Protein AF-A0A6M3JLK9-F1 (afdb_monomer)

Sequence (116 aa):
MKIKRNSWHYKISNLLSDYEKDNDNLCIYFWRGVSKIAILFILGFLFGTFLFKLFTDIPFTIMILFLLSSCMIPTLAIFYIRKKLRKSPEIPYENILVEYVKARKDKVCSLIEYVD

Radius of gyration: 21.38 Å; Cα contacts (8 Å, |Δi|>4): 51; chains: 1; bounding box: 48×41×50 Å

Secondary structure (DSSP, 8-state):
-EEETTSHHHHHHHHHS--TTS--BHHHHHHHHHHHHHHHHHHHHHHHHHHHHHH----HHHHHHHHHHHHHHHHHHHHHHHHHHTTS----TT-HHHHHHHHHHHHHSPBPEEE-

Foldseek 3Di:
DEDECPDPLNVVLCVQDPPPPDQFWPVCSVVVVVVSVVVVVVVVVVVVLVVVVVVDPDDPVVVVVVVVCVVVVVVVVVVVVCVVVVPPPDDPPPDPVVVVVVVVVCVVRDTYDYDD

Organism: NCBI:txid1070528

Solvent-accessible surface area (backbone atoms only — not comparable to full-atom values): 6742 Å² total; per-residue (Å²): 80,81,45,47,58,82,36,68,67,48,48,54,42,45,76,76,40,80,56,90,84,56,96,44,34,46,54,58,55,49,51,54,51,52,51,53,53,51,50,52,51,52,53,51,50,54,51,50,55,55,53,51,55,75,79,40,94,69,56,67,68,60,56,50,51,53,54,51,50,64,54,49,53,56,51,51,50,50,48,51,50,46,62,65,56,64,73,54,76,89,73,64,95,84,39,66,65,58,54,50,50,51,57,52,47,54,69,67,40,32,57,54,42,83,39,122

Mean predicted aligned error: 11.73 Å

pLDDT: mean 78.47, std 8.91, range [53.16, 91.31]

Structure (mmCIF, N/CA/C/O backbone):
data_AF-A0A6M3JLK9-F1
#
_entry.id   AF-A0A6M3JLK9-F1
#
loop_
_atom_site.group_PDB
_atom_site.id
_atom_site.type_symbol
_atom_site.label_atom_id
_atom_site.label_alt_id
_atom_site.label_comp_id
_atom_site.label_asym_id
_atom_site.label_entity_id
_atom_site.label_seq_id
_atom_site.pdbx_PDB_ins_code
_atom_site.Cartn_x
_atom_site.Cartn_y
_atom_site.Cartn_z
_atom_site.occupancy
_atom_site.B_iso_or_equiv
_atom_site.auth_seq_id
_atom_site.auth_comp_id
_atom_site.auth_asym_id
_atom_site.auth_atom_id
_atom_site.pdbx_PDB_model_num
ATOM 1 N N . MET A 1 1 ? -12.380 1.061 22.177 1.00 71.56 1 MET A N 1
ATOM 2 C CA . MET A 1 1 ? -10.927 1.000 22.494 1.00 71.56 1 MET A CA 1
ATOM 3 C C . MET A 1 1 ? -10.440 2.411 22.791 1.00 71.56 1 MET A C 1
ATOM 5 O O . MET A 1 1 ? -10.781 3.302 22.026 1.00 71.56 1 MET A O 1
ATOM 9 N N . LYS A 1 2 ? -9.671 2.629 23.866 1.00 79.44 2 LYS A N 1
ATOM 10 C CA . LYS A 1 2 ? -9.161 3.965 24.228 1.00 79.44 2 LYS A CA 1
ATOM 11 C C . LYS A 1 2 ? -7.774 4.188 23.625 1.00 79.44 2 LYS A C 1
ATOM 13 O O . LYS A 1 2 ? -6.863 3.413 23.916 1.00 79.44 2 LYS A O 1
ATOM 18 N N . ILE A 1 3 ? -7.608 5.215 22.792 1.00 79.38 3 ILE A N 1
ATOM 19 C CA . ILE A 1 3 ? -6.311 5.594 22.207 1.00 79.38 3 ILE A CA 1
ATOM 20 C C . ILE A 1 3 ? -5.822 6.868 22.892 1.00 79.38 3 ILE A C 1
ATOM 22 O O . ILE A 1 3 ? -6.529 7.871 22.912 1.00 79.38 3 ILE A O 1
ATOM 26 N N . LYS A 1 4 ? -4.602 6.828 23.440 1.00 83.62 4 LYS A N 1
ATOM 27 C CA . LYS A 1 4 ? -3.971 8.001 24.057 1.00 83.62 4 LYS A CA 1
ATOM 28 C C . LYS A 1 4 ? -3.493 8.985 22.992 1.00 83.62 4 LYS A C 1
ATOM 30 O O . LYS A 1 4 ? -2.737 8.576 22.102 1.00 83.62 4 LYS A O 1
ATOM 35 N N . ARG A 1 5 ? -3.813 10.273 23.133 1.00 81.44 5 ARG A N 1
ATOM 36 C CA . ARG A 1 5 ? -3.324 11.341 22.237 1.00 81.44 5 ARG A CA 1
ATOM 37 C C . ARG A 1 5 ? -1.799 11.483 22.267 1.00 81.44 5 ARG A C 1
ATOM 39 O O . ARG A 1 5 ? -1.173 11.838 21.274 1.00 81.44 5 ARG A O 1
ATOM 46 N N . ASN A 1 6 ? -1.159 11.123 23.380 1.00 84.06 6 ASN A N 1
ATOM 47 C CA . ASN A 1 6 ? 0.304 11.133 23.466 1.00 84.06 6 ASN A CA 1
ATOM 48 C C . ASN A 1 6 ? 0.986 9.934 22.765 1.00 84.06 6 ASN A C 1
ATOM 50 O O . ASN A 1 6 ? 2.215 9.880 22.684 1.00 84.06 6 ASN A O 1
ATOM 54 N N . SER A 1 7 ? 0.227 8.958 22.256 1.00 84.19 7 SER A N 1
ATOM 55 C CA . SER A 1 7 ? 0.808 7.799 21.574 1.00 84.19 7 SER A CA 1
ATOM 56 C C . SER A 1 7 ? 1.446 8.182 20.233 1.00 84.19 7 SER A C 1
ATOM 58 O O . SER A 1 7 ? 0.954 9.040 19.500 1.00 84.19 7 SER A O 1
ATOM 60 N N . TRP A 1 8 ? 2.557 7.525 19.893 1.00 83.06 8 TRP A N 1
ATOM 61 C CA . TRP A 1 8 ? 3.292 7.795 18.653 1.00 83.06 8 TRP A CA 1
ATOM 62 C C . TRP A 1 8 ? 2.440 7.544 17.402 1.00 83.06 8 TRP A C 1
ATOM 64 O O . TRP A 1 8 ? 2.481 8.332 16.461 1.00 83.06 8 TRP A O 1
ATOM 74 N N . HIS A 1 9 ? 1.612 6.497 17.423 1.00 76.38 9 HIS A N 1
ATOM 75 C CA . HIS A 1 9 ? 0.685 6.190 16.339 1.00 76.38 9 HIS A CA 1
ATOM 76 C C . HIS A 1 9 ? -0.358 7.290 16.131 1.00 76.38 9 HIS A C 1
ATOM 78 O O . HIS A 1 9 ? -0.602 7.632 14.981 1.00 76.38 9 HIS A O 1
ATOM 84 N N . TYR A 1 10 ? -0.921 7.861 17.208 1.00 78.50 10 TYR A N 1
ATOM 85 C CA . TYR A 1 10 ? -1.865 8.982 17.113 1.00 78.50 10 TYR A CA 1
ATOM 86 C C . TYR A 1 10 ? -1.193 10.228 16.534 1.00 78.50 10 TYR A C 1
ATOM 88 O O . TYR A 1 10 ? -1.747 10.892 15.668 1.00 78.50 10 TYR A O 1
ATOM 96 N N . LYS A 1 11 ? 0.036 10.538 16.965 1.00 84.06 11 LYS A N 1
ATOM 97 C CA . LYS A 1 11 ? 0.781 11.692 16.440 1.00 84.06 11 LYS A CA 1
ATOM 98 C C . LYS A 1 11 ? 1.071 11.545 14.949 1.00 84.06 11 LYS A C 1
ATOM 100 O O . LYS A 1 11 ? 0.829 12.473 14.190 1.00 84.06 11 LYS A O 1
ATOM 105 N N . ILE A 1 12 ? 1.551 10.377 14.522 1.00 78.94 12 ILE A N 1
ATOM 106 C CA . ILE A 1 12 ? 1.820 10.102 13.104 1.00 78.94 12 ILE A CA 1
ATOM 107 C C . ILE A 1 12 ? 0.529 10.124 12.291 1.00 78.94 12 ILE A C 1
ATOM 109 O O . ILE A 1 12 ? 0.501 10.707 11.210 1.00 78.94 12 ILE A O 1
ATOM 113 N N . SER A 1 13 ? -0.537 9.504 12.799 1.00 75.50 13 SER A N 1
ATOM 114 C CA . SER A 1 13 ? -1.815 9.483 12.102 1.00 75.50 13 SER A CA 1
ATOM 115 C C . SER A 1 13 ? -2.359 10.900 11.953 1.00 75.50 13 SER A C 1
ATOM 117 O O . SER A 1 13 ? -2.695 11.267 10.838 1.00 75.50 13 SER A O 1
ATOM 119 N N . ASN A 1 14 ? -2.344 11.702 13.022 1.00 79.06 14 ASN A N 1
ATOM 120 C CA . ASN A 1 14 ? -2.812 13.088 13.036 1.00 79.06 14 ASN A CA 1
ATOM 121 C C . ASN A 1 14 ? -2.002 14.005 12.104 1.00 79.06 14 ASN A C 1
ATOM 123 O O . ASN A 1 14 ? -2.557 14.869 11.438 1.00 79.06 14 ASN A O 1
ATOM 127 N N .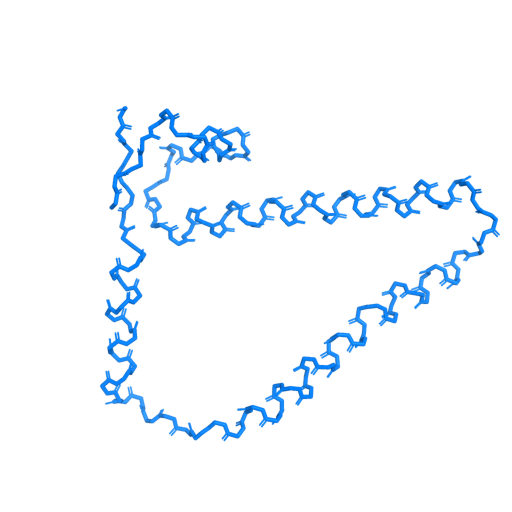 LEU A 1 15 ? -0.683 13.800 12.021 1.00 77.56 15 LEU A N 1
ATOM 128 C CA . LEU A 1 15 ? 0.175 14.538 11.087 1.00 77.56 15 LEU A CA 1
ATOM 129 C C . LEU A 1 15 ? -0.113 14.189 9.621 1.00 77.56 15 LEU A C 1
ATOM 131 O O . LEU A 1 15 ? 0.010 15.043 8.747 1.00 77.56 15 LEU A O 1
ATOM 135 N N . LEU A 1 16 ? -0.458 12.931 9.339 1.00 72.50 16 LEU A N 1
ATOM 136 C CA . LEU A 1 16 ? -0.713 12.443 7.981 1.00 72.50 16 LEU A CA 1
ATOM 137 C C . LEU A 1 16 ? -2.172 12.617 7.535 1.00 72.50 16 LEU A C 1
ATOM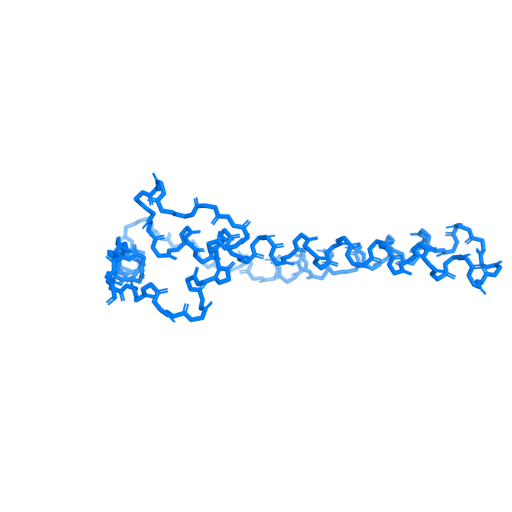 139 O O . LEU A 1 16 ? -2.454 12.583 6.335 1.00 72.50 16 LEU A O 1
ATOM 143 N N . SER A 1 17 ? -3.105 12.742 8.477 1.00 64.50 17 SER A N 1
ATOM 144 C CA . SER A 1 17 ? -4.532 12.925 8.236 1.00 64.50 17 SER A CA 1
ATOM 145 C C . SER A 1 17 ? -5.193 13.453 9.508 1.00 64.50 17 SER A C 1
ATOM 147 O O . SER A 1 17 ? -4.949 12.942 10.591 1.00 64.50 17 SER A O 1
ATOM 149 N N . ASP A 1 18 ? -6.063 14.444 9.381 1.00 66.56 18 ASP A N 1
ATOM 150 C CA . ASP A 1 18 ? -6.802 15.009 10.511 1.00 66.56 18 ASP A CA 1
ATOM 151 C C . ASP A 1 18 ? -7.872 14.004 10.989 1.00 66.56 18 ASP A C 1
ATOM 153 O O . ASP A 1 18 ? -8.942 13.887 10.390 1.00 66.56 18 ASP A O 1
ATOM 157 N N . TYR A 1 19 ? -7.533 13.179 11.989 1.00 65.88 19 TYR A N 1
ATOM 158 C CA . TYR A 1 19 ? -8.384 12.079 12.480 1.00 65.88 19 TYR A CA 1
ATOM 159 C C . TYR A 1 19 ? -9.378 12.520 13.556 1.00 65.88 19 TYR A C 1
ATOM 161 O O . TYR A 1 19 ? -10.305 11.779 13.862 1.00 65.88 19 TYR A O 1
ATOM 169 N N . GLU A 1 20 ? -9.209 13.708 14.137 1.00 64.56 20 GLU A N 1
ATOM 170 C CA . GLU A 1 20 ? -10.024 14.154 15.273 1.00 64.5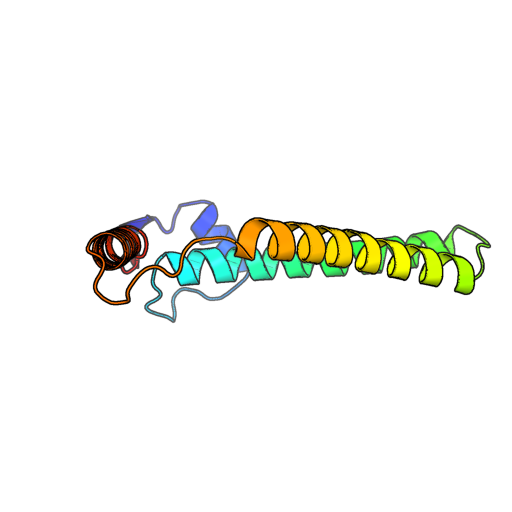6 20 GLU A CA 1
ATOM 171 C C . GLU A 1 20 ? -11.481 14.457 14.876 1.00 64.56 20 GLU A C 1
ATOM 173 O O . GLU A 1 20 ? -12.365 14.541 15.726 1.00 64.56 20 GLU A O 1
ATOM 178 N N . LYS A 1 21 ? -11.753 14.576 13.573 1.00 60.28 21 LYS A N 1
ATOM 179 C CA . LYS A 1 21 ? -13.050 15.001 13.042 1.00 60.28 21 LYS A CA 1
ATOM 180 C C . LYS A 1 21 ? -14.059 13.869 12.811 1.00 60.28 21 LYS A C 1
ATOM 182 O O . LYS A 1 21 ? -15.231 14.167 12.595 1.00 60.28 21 LYS A O 1
ATOM 187 N N . ASP A 1 22 ? -13.634 12.605 12.839 1.00 61.03 22 ASP A N 1
ATOM 188 C CA . ASP A 1 22 ? -14.448 11.459 12.406 1.00 61.03 22 ASP A CA 1
ATOM 189 C C . ASP A 1 22 ? -14.542 10.395 13.519 1.00 61.03 22 ASP A C 1
ATOM 191 O O . ASP A 1 22 ? -13.532 9.972 14.085 1.00 61.03 22 ASP A O 1
ATOM 195 N N . ASN A 1 23 ? -15.760 9.938 13.839 1.00 60.62 23 ASN A N 1
ATOM 196 C CA . ASN A 1 23 ? -16.007 8.858 14.810 1.00 60.62 23 ASN A CA 1
ATOM 197 C C . ASN A 1 23 ? -15.702 7.489 14.177 1.00 60.62 23 ASN A C 1
ATOM 199 O O . ASN A 1 23 ? -16.598 6.685 13.906 1.00 60.62 23 ASN A O 1
ATOM 203 N N . ASP A 1 24 ? -14.423 7.240 13.906 1.00 69.38 24 ASP A N 1
ATOM 204 C CA . ASP A 1 24 ? -13.968 6.060 13.182 1.00 69.38 24 ASP A CA 1
ATOM 205 C C . ASP A 1 24 ? -13.922 4.794 14.058 1.00 69.38 24 ASP A C 1
ATOM 207 O O . ASP A 1 24 ? -13.595 4.798 15.251 1.00 69.38 24 ASP A O 1
ATOM 211 N N . ASN A 1 25 ? -14.195 3.649 13.428 1.00 79.50 25 ASN A N 1
ATOM 212 C CA . ASN A 1 25 ? -13.900 2.345 14.013 1.00 79.50 25 ASN A C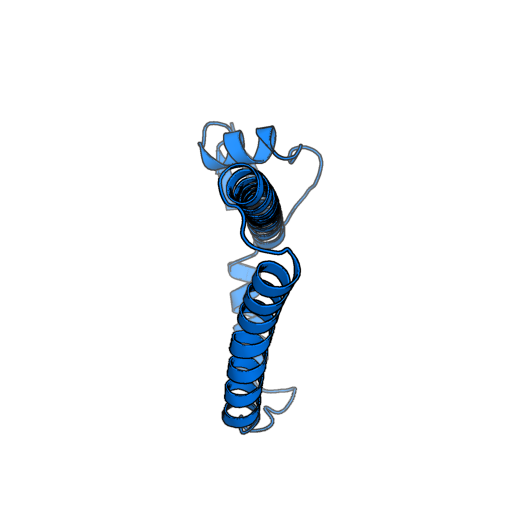A 1
ATOM 213 C C . ASN A 1 25 ? -12.399 2.016 13.873 1.00 79.50 25 ASN A C 1
ATOM 215 O O . ASN A 1 25 ? -11.704 2.510 12.980 1.00 79.50 25 ASN A O 1
ATOM 219 N N . LEU A 1 26 ? -11.883 1.142 14.746 1.00 80.69 26 LEU A N 1
ATOM 220 C CA . LEU A 1 26 ? -10.448 0.813 14.795 1.00 80.69 26 LEU A CA 1
ATOM 221 C C . LEU A 1 26 ? -9.878 0.346 13.445 1.00 80.69 26 LEU A C 1
ATOM 223 O O . LEU A 1 26 ? -8.719 0.597 13.114 1.00 80.69 26 LEU A O 1
ATOM 227 N N . CYS A 1 27 ? -10.705 -0.328 12.653 1.00 80.25 27 CYS A N 1
ATOM 228 C CA . CYS A 1 27 ? -10.308 -0.889 11.372 1.00 80.25 27 CYS A CA 1
ATOM 229 C C . CYS A 1 27 ? -10.191 0.178 10.278 1.00 80.25 27 CYS A C 1
ATOM 231 O O . CYS A 1 27 ? -9.230 0.134 9.512 1.00 80.25 27 CYS A O 1
ATOM 233 N N . ILE A 1 28 ? -11.094 1.162 10.229 1.00 80.38 28 ILE A N 1
ATOM 234 C CA . ILE A 1 28 ? -10.969 2.321 9.335 1.00 80.38 28 ILE A CA 1
ATOM 235 C C . ILE A 1 28 ? -9.727 3.133 9.710 1.00 80.38 28 ILE A C 1
ATOM 237 O O . ILE A 1 28 ? -8.937 3.453 8.824 1.00 80.38 28 ILE A O 1
ATOM 241 N N . TYR A 1 29 ? -9.495 3.370 11.006 1.00 79.38 29 TYR A N 1
ATOM 242 C CA . TYR A 1 29 ? -8.292 4.050 11.495 1.00 79.38 29 TYR A CA 1
ATOM 243 C C . TYR A 1 29 ? -7.000 3.357 11.024 1.00 79.38 29 TYR A C 1
ATOM 245 O O . TYR A 1 29 ? -6.111 3.991 10.452 1.00 79.38 29 TYR A O 1
ATOM 253 N N . PHE A 1 30 ? -6.916 2.031 11.177 1.00 82.56 30 PHE A N 1
ATOM 254 C CA . PHE A 1 30 ? -5.766 1.252 10.716 1.00 82.56 30 PHE A CA 1
ATOM 255 C C . PHE A 1 30 ? -5.601 1.295 9.189 1.00 82.56 30 PHE A C 1
ATOM 257 O O . PHE A 1 30 ? -4.515 1.593 8.687 1.00 82.56 30 PHE A O 1
ATOM 264 N N . TRP A 1 31 ? -6.669 1.032 8.431 1.00 80.94 31 TRP A N 1
ATOM 265 C CA . TRP A 1 31 ? -6.601 0.967 6.969 1.00 80.94 31 TRP A CA 1
ATOM 266 C C . TRP A 1 31 ? -6.329 2.318 6.313 1.00 80.94 31 TRP A C 1
ATOM 268 O O . TRP A 1 31 ? -5.617 2.361 5.305 1.00 80.94 31 TRP A O 1
ATOM 278 N N . ARG A 1 32 ? -6.829 3.424 6.878 1.00 79.56 32 ARG A N 1
ATOM 279 C CA . ARG A 1 32 ? -6.490 4.777 6.417 1.00 79.56 32 ARG A CA 1
ATOM 280 C C . ARG A 1 32 ? -4.988 5.035 6.599 1.00 79.56 32 ARG A C 1
ATOM 282 O O . ARG A 1 32 ? -4.333 5.454 5.644 1.00 79.56 32 ARG A O 1
ATOM 289 N N . GLY A 1 33 ? -4.417 4.679 7.754 1.00 80.88 33 GLY A N 1
ATOM 290 C CA . GLY A 1 33 ? -2.974 4.769 8.007 1.00 80.88 33 GLY A CA 1
ATOM 291 C C . GLY A 1 33 ? -2.137 3.939 7.026 1.00 80.88 33 GLY A C 1
ATOM 292 O O . GLY A 1 33 ? -1.234 4.465 6.373 1.00 80.88 33 GLY A O 1
ATOM 293 N N . VAL A 1 34 ? -2.487 2.661 6.852 1.00 82.81 34 VAL A N 1
ATOM 294 C CA . VAL A 1 34 ? -1.810 1.753 5.908 1.00 82.81 34 VAL A CA 1
ATOM 295 C C . VAL A 1 34 ? -1.881 2.279 4.474 1.00 82.81 34 VAL A C 1
ATOM 297 O O . VAL A 1 34 ? -0.879 2.248 3.764 1.00 82.81 34 VAL A O 1
ATOM 300 N N . SER A 1 35 ? -3.028 2.817 4.054 1.00 80.00 35 SER A N 1
ATOM 301 C CA . SER A 1 35 ? -3.205 3.351 2.698 1.00 80.00 35 SER A CA 1
ATOM 302 C C . SER A 1 35 ? -2.288 4.542 2.422 1.00 80.00 35 SER A C 1
ATOM 304 O O . SER A 1 35 ? -1.689 4.622 1.353 1.00 80.00 35 SER A O 1
ATOM 306 N N . LYS A 1 36 ? -2.127 5.461 3.383 1.00 80.88 36 LYS A N 1
ATOM 307 C CA . LYS A 1 36 ? -1.239 6.625 3.219 1.00 80.88 36 LYS A CA 1
ATOM 308 C C . LYS A 1 36 ? 0.233 6.222 3.181 1.00 80.88 36 LYS A C 1
ATOM 310 O O . LYS A 1 36 ? 0.965 6.709 2.324 1.00 80.88 36 LYS A O 1
ATOM 315 N N . ILE A 1 37 ? 0.64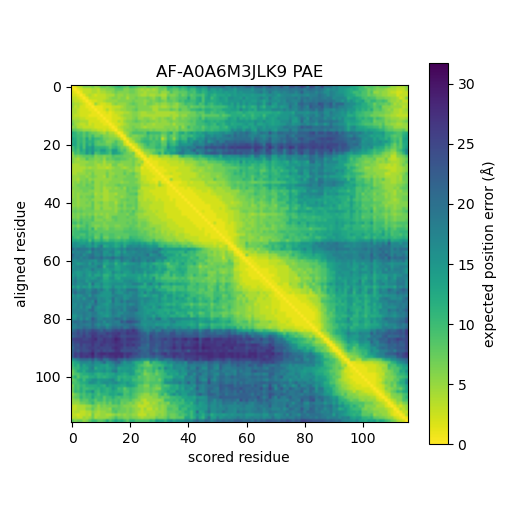6 5.288 4.039 1.00 85.12 37 ILE A N 1
ATOM 316 C CA . ILE A 1 37 ? 2.002 4.723 4.005 1.00 85.12 37 ILE A CA 1
ATOM 317 C C . ILE A 1 37 ? 2.255 4.041 2.654 1.00 85.12 37 ILE A C 1
ATOM 319 O O . ILE A 1 37 ? 3.280 4.290 2.027 1.00 85.12 37 ILE A O 1
ATOM 323 N N . ALA A 1 38 ? 1.302 3.247 2.158 1.00 86.69 38 ALA A N 1
ATOM 324 C CA . ALA A 1 38 ? 1.409 2.606 0.850 1.00 86.69 38 ALA A CA 1
ATOM 325 C C . ALA A 1 38 ? 1.556 3.628 -0.291 1.00 86.69 38 ALA A C 1
ATOM 327 O O . ALA A 1 38 ? 2.399 3.445 -1.166 1.00 86.69 38 ALA A O 1
ATOM 328 N N . ILE A 1 39 ? 0.802 4.733 -0.261 1.00 87.44 39 ILE A N 1
ATOM 329 C CA . ILE A 1 39 ? 0.937 5.822 -1.242 1.00 87.44 39 ILE A CA 1
ATOM 330 C C . ILE A 1 39 ? 2.338 6.443 -1.190 1.00 87.44 39 ILE A C 1
ATOM 332 O O . ILE A 1 39 ? 2.945 6.643 -2.239 1.00 87.44 39 ILE A O 1
ATOM 336 N N . LEU A 1 40 ? 2.879 6.710 0.004 1.00 87.69 40 LEU A N 1
ATOM 337 C CA . LEU A 1 40 ? 4.241 7.239 0.151 1.00 87.69 40 LEU A CA 1
ATOM 338 C C . LEU A 1 40 ? 5.291 6.282 -0.428 1.00 87.69 40 LEU A C 1
ATOM 340 O O . LEU A 1 40 ? 6.201 6.729 -1.122 1.00 87.69 40 LEU A O 1
ATOM 344 N N . PHE A 1 41 ? 5.137 4.973 -0.214 1.00 87.88 41 PHE A N 1
ATOM 345 C CA . PHE A 1 41 ? 6.006 3.967 -0.8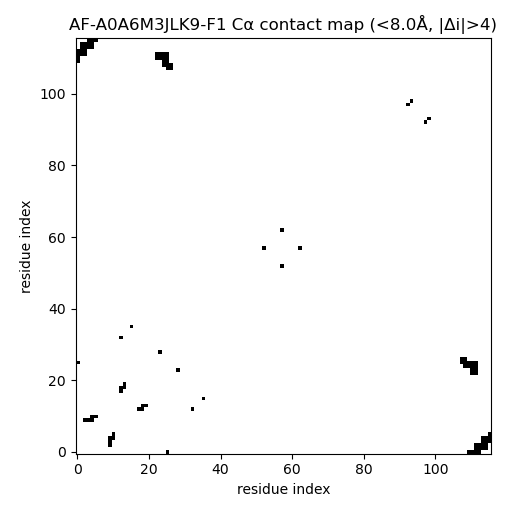28 1.00 87.88 41 PHE A CA 1
ATOM 346 C C . PHE A 1 41 ? 5.910 3.965 -2.357 1.00 87.88 41 PHE A C 1
ATOM 348 O O . PHE A 1 41 ? 6.940 3.906 -3.024 1.00 87.88 41 PHE A O 1
ATOM 355 N N . ILE A 1 42 ? 4.703 4.068 -2.922 1.00 89.25 42 ILE A N 1
ATOM 356 C CA . ILE A 1 42 ? 4.504 4.135 -4.378 1.00 89.25 42 ILE A CA 1
ATOM 357 C C . ILE A 1 42 ? 5.164 5.394 -4.952 1.00 89.25 42 ILE A C 1
ATOM 359 O O . ILE A 1 42 ? 5.883 5.309 -5.945 1.00 89.25 42 ILE A O 1
ATOM 363 N N . LEU A 1 43 ? 4.971 6.552 -4.315 1.00 91.31 43 LEU A N 1
ATOM 364 C CA . LEU A 1 43 ? 5.598 7.807 -4.734 1.00 91.31 43 LEU A CA 1
ATOM 365 C C . LEU A 1 43 ? 7.126 7.731 -4.653 1.00 91.31 43 LEU A C 1
ATOM 367 O O . LEU A 1 43 ? 7.806 8.120 -5.600 1.00 91.31 43 LEU A O 1
ATOM 371 N N . GLY A 1 44 ? 7.662 7.181 -3.561 1.00 90.44 44 GLY A N 1
ATOM 372 C CA . GLY A 1 44 ? 9.098 6.961 -3.397 1.00 90.44 44 GLY A CA 1
ATOM 373 C C . GLY A 1 44 ? 9.666 6.013 -4.454 1.00 90.44 44 GLY A C 1
ATOM 374 O O . GLY A 1 44 ? 10.728 6.279 -5.009 1.00 90.44 44 GLY A O 1
ATOM 375 N N . PHE A 1 45 ? 8.935 4.951 -4.796 1.00 88.75 45 PHE A N 1
ATOM 376 C CA . PHE A 1 45 ? 9.321 4.022 -5.855 1.00 88.75 45 PHE A CA 1
ATOM 377 C C . PHE A 1 45 ? 9.349 4.700 -7.231 1.00 88.75 45 PHE A C 1
ATOM 379 O O . PHE A 1 45 ? 10.347 4.595 -7.942 1.00 88.75 45 PHE A O 1
ATOM 386 N N . LEU A 1 46 ? 8.307 5.461 -7.587 1.00 88.88 46 LEU A N 1
ATOM 387 C CA . LEU A 1 46 ? 8.268 6.219 -8.843 1.00 88.88 46 LEU A CA 1
ATOM 388 C C . LEU A 1 46 ? 9.420 7.226 -8.924 1.00 88.88 46 LEU A C 1
ATOM 390 O O . LEU A 1 46 ? 10.132 7.270 -9.928 1.00 88.88 46 LEU A O 1
ATOM 394 N N . PHE A 1 47 ? 9.657 7.976 -7.849 1.00 90.38 47 PHE A N 1
ATOM 395 C CA . PHE A 1 47 ? 10.763 8.925 -7.775 1.00 90.38 47 PHE A CA 1
ATOM 396 C C . PHE A 1 47 ? 12.128 8.233 -7.898 1.00 90.38 47 PHE A C 1
ATOM 398 O O . PHE A 1 47 ? 12.987 8.692 -8.646 1.00 90.38 47 PHE A O 1
ATOM 405 N N . GLY A 1 48 ? 12.309 7.081 -7.247 1.00 88.31 48 GLY A N 1
ATOM 406 C CA . GLY A 1 48 ? 13.519 6.268 -7.365 1.00 88.31 48 GLY A CA 1
ATOM 407 C C . GLY A 1 48 ? 13.770 5.786 -8.796 1.00 88.31 48 GLY A C 1
ATOM 408 O O . GLY A 1 48 ? 14.885 5.919 -9.296 1.00 88.31 48 GLY A O 1
ATOM 409 N N . THR A 1 49 ? 12.738 5.297 -9.493 1.00 84.94 49 THR A N 1
ATOM 410 C CA . THR A 1 49 ? 12.864 4.889 -10.907 1.00 84.94 49 THR A CA 1
ATOM 411 C C . THR A 1 49 ? 13.177 6.067 -11.829 1.00 84.94 49 THR A C 1
ATOM 413 O O . THR A 1 49 ? 13.979 5.933 -12.753 1.00 84.94 49 THR A O 1
ATOM 416 N N . PHE A 1 50 ? 12.610 7.243 -11.543 1.00 86.31 50 PHE A N 1
ATOM 417 C CA . PHE A 1 50 ? 12.907 8.470 -12.272 1.00 86.31 50 PHE A CA 1
ATOM 418 C C . PHE A 1 50 ? 14.371 8.890 -12.100 1.00 86.31 50 PHE A C 1
ATOM 420 O O . PHE A 1 50 ? 15.049 9.144 -13.094 1.00 86.31 50 PHE A O 1
ATOM 427 N N . LEU A 1 51 ? 14.881 8.902 -10.864 1.00 88.44 51 LEU A N 1
ATOM 428 C CA . LEU A 1 51 ? 16.288 9.202 -10.598 1.00 88.44 51 LEU A CA 1
ATOM 429 C C . LEU A 1 51 ? 17.217 8.174 -11.242 1.00 88.44 51 LEU A C 1
ATOM 431 O O . LEU A 1 51 ? 18.184 8.562 -11.885 1.00 88.44 51 LEU A O 1
ATOM 435 N N . PHE A 1 52 ? 16.916 6.878 -11.139 1.00 84.81 52 PHE A N 1
ATOM 436 C CA . PHE A 1 52 ? 17.722 5.823 -11.758 1.00 84.81 52 PHE A CA 1
ATOM 437 C C . PHE A 1 52 ? 17.883 6.043 -13.271 1.00 84.81 52 PHE A C 1
ATOM 439 O O . PHE A 1 52 ? 18.996 5.988 -13.788 1.00 84.81 52 PHE A O 1
ATOM 446 N N . LYS A 1 53 ? 16.801 6.427 -13.962 1.00 82.81 53 LYS A N 1
ATOM 447 C CA . LYS A 1 53 ? 16.835 6.798 -15.384 1.00 82.81 53 LYS A CA 1
ATOM 448 C C . LYS A 1 53 ? 17.729 8.011 -15.679 1.00 82.81 53 LYS A C 1
ATOM 450 O O . LYS A 1 53 ? 18.215 8.132 -16.799 1.00 82.81 53 LYS A O 1
ATOM 455 N N . LEU A 1 54 ? 17.920 8.935 -14.735 1.00 85.50 54 LEU A N 1
ATOM 456 C CA . LEU A 1 54 ? 18.827 10.077 -14.923 1.00 85.50 54 LEU A CA 1
ATOM 457 C C . LEU A 1 54 ? 20.305 9.671 -14.865 1.00 85.50 54 LEU A C 1
ATOM 459 O O . LEU A 1 54 ? 21.124 10.349 -15.475 1.00 85.50 54 LEU A O 1
ATOM 463 N N . PHE A 1 55 ? 20.642 8.586 -14.162 1.00 85.31 55 PHE A N 1
ATOM 464 C CA . PHE A 1 55 ? 22.023 8.116 -13.997 1.00 85.31 55 PHE A CA 1
ATOM 465 C C . PHE A 1 55 ? 22.430 7.005 -14.977 1.00 85.31 55 PHE A C 1
ATOM 467 O O . PHE A 1 55 ? 23.613 6.690 -15.069 1.00 85.31 55 PHE A O 1
ATOM 474 N N . THR A 1 56 ? 21.482 6.397 -15.696 1.00 83.06 56 THR A N 1
ATOM 475 C CA . THR A 1 56 ? 21.748 5.286 -16.625 1.00 83.06 56 THR A CA 1
ATOM 476 C C . THR A 1 56 ? 21.253 5.585 -18.038 1.00 83.06 56 THR A C 1
ATOM 478 O O . THR A 1 56 ? 20.124 6.043 -18.195 1.00 83.06 56 THR A O 1
ATOM 481 N N . ASP A 1 57 ? 22.005 5.186 -19.066 1.00 82.31 57 ASP A N 1
ATOM 482 C CA . ASP A 1 57 ? 21.603 5.274 -20.486 1.00 82.31 57 ASP A CA 1
ATOM 483 C C . ASP A 1 57 ? 20.670 4.132 -20.940 1.00 82.31 57 ASP A C 1
ATOM 485 O O . ASP A 1 57 ? 20.605 3.769 -22.117 1.00 82.31 57 ASP A O 1
ATOM 489 N N . ILE A 1 58 ? 19.946 3.512 -20.006 1.00 81.56 58 ILE A N 1
ATOM 490 C CA . ILE A 1 58 ? 19.038 2.410 -20.324 1.00 81.56 58 ILE A CA 1
ATOM 491 C C . ILE A 1 58 ? 17.831 2.972 -21.094 1.00 81.56 58 ILE A C 1
ATOM 493 O O . ILE A 1 58 ? 17.188 3.919 -20.628 1.00 81.56 58 ILE A O 1
ATOM 497 N N . PRO A 1 59 ? 17.462 2.390 -22.251 1.00 80.31 59 PRO A N 1
ATOM 498 C CA . PRO A 1 59 ? 16.302 2.845 -22.999 1.00 80.31 59 PRO A CA 1
ATOM 499 C C . PRO A 1 59 ? 15.013 2.608 -22.201 1.00 80.31 59 PRO A C 1
ATOM 501 O O . PRO A 1 59 ? 14.820 1.559 -21.579 1.00 80.31 59 PRO A O 1
ATOM 504 N N . PHE A 1 60 ? 14.086 3.570 -22.275 1.00 78.38 60 PHE A N 1
ATOM 505 C CA . PHE A 1 60 ? 12.789 3.527 -21.583 1.00 78.38 60 PHE A CA 1
ATOM 506 C C . PHE A 1 60 ? 12.008 2.228 -21.834 1.00 78.38 60 PHE A C 1
ATOM 508 O O . PHE A 1 60 ? 11.280 1.765 -20.959 1.00 78.38 60 PHE A O 1
ATOM 515 N N . THR A 1 61 ? 12.191 1.613 -23.004 1.00 77.81 61 THR A N 1
ATOM 516 C CA . THR A 1 61 ? 11.563 0.345 -23.387 1.00 77.81 61 THR A CA 1
ATOM 517 C C . THR A 1 61 ? 11.929 -0.805 -22.447 1.00 77.81 61 THR A C 1
ATOM 519 O O . THR A 1 61 ? 11.042 -1.548 -22.036 1.00 77.81 61 THR A O 1
ATOM 522 N N . ILE A 1 62 ? 13.194 -0.927 -22.035 1.00 81.69 62 ILE A N 1
ATOM 523 C CA . ILE A 1 62 ? 13.645 -1.997 -21.128 1.00 81.69 62 ILE A CA 1
ATOM 524 C C . ILE A 1 62 ? 13.100 -1.769 -19.712 1.00 81.69 62 ILE A C 1
ATOM 526 O O . ILE A 1 62 ? 12.630 -2.706 -19.068 1.00 81.69 62 ILE A O 1
ATOM 530 N N . MET A 1 63 ? 13.087 -0.516 -19.247 1.00 78.69 63 MET A N 1
ATOM 531 C CA . MET A 1 63 ? 12.544 -0.156 -17.933 1.00 78.69 63 MET A CA 1
ATOM 532 C C . MET A 1 63 ? 11.036 -0.444 -17.838 1.00 78.69 63 MET A C 1
ATOM 534 O O . MET A 1 63 ? 10.572 -1.017 -16.852 1.00 78.69 63 MET A O 1
ATOM 538 N N . ILE A 1 64 ? 10.273 -0.101 -18.881 1.00 81.56 64 ILE A N 1
ATOM 539 C CA . ILE A 1 64 ? 8.830 -0.371 -18.950 1.00 81.56 64 ILE A CA 1
ATOM 540 C C . ILE A 1 64 ? 8.562 -1.880 -18.979 1.00 81.56 64 ILE A C 1
ATOM 542 O O . ILE A 1 64 ? 7.694 -2.353 -18.248 1.00 81.56 64 ILE A O 1
ATOM 546 N N . LEU A 1 65 ? 9.328 -2.652 -19.759 1.00 84.50 65 LEU A N 1
ATOM 547 C CA . LEU A 1 65 ? 9.207 -4.114 -19.788 1.00 84.50 65 LEU A CA 1
ATOM 548 C C . LEU A 1 65 ? 9.468 -4.738 -18.410 1.00 84.50 65 LEU A C 1
ATOM 550 O O . LEU A 1 65 ? 8.722 -5.623 -17.990 1.00 84.50 65 LEU A O 1
ATOM 554 N N . PHE A 1 66 ? 10.473 -4.248 -17.679 1.00 82.88 66 PHE A N 1
ATOM 555 C CA . PHE A 1 66 ? 10.778 -4.729 -16.332 1.00 82.88 66 PHE A CA 1
ATOM 556 C C . PHE A 1 66 ? 9.626 -4.456 -15.355 1.00 82.88 66 PHE A C 1
ATOM 558 O O . PHE A 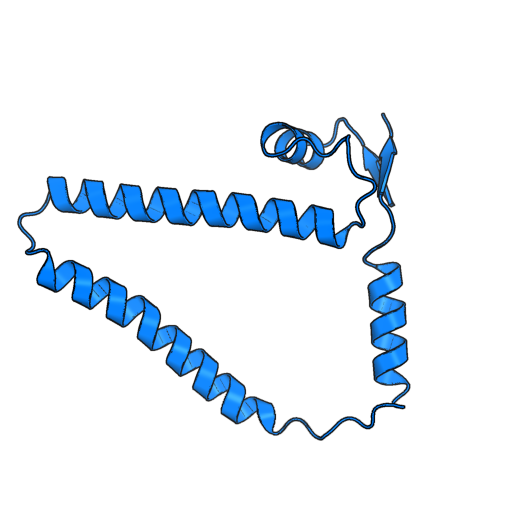1 66 ? 9.173 -5.375 -14.668 1.00 82.88 66 PHE A O 1
ATOM 565 N N . LEU A 1 67 ? 9.089 -3.229 -15.353 1.00 82.94 67 LEU A N 1
ATOM 566 C CA . LEU A 1 67 ? 7.944 -2.837 -14.523 1.00 82.94 67 LEU A CA 1
ATOM 567 C C . LEU A 1 67 ? 6.683 -3.648 -14.850 1.00 82.94 67 LEU A C 1
ATOM 569 O O . LEU A 1 67 ? 6.013 -4.141 -13.943 1.00 82.94 67 LEU A O 1
ATOM 573 N N . LEU A 1 68 ? 6.380 -3.840 -16.137 1.00 84.75 68 LEU A N 1
ATOM 574 C CA . LEU A 1 68 ? 5.243 -4.651 -16.570 1.00 84.75 68 LEU A CA 1
ATOM 575 C C . LEU A 1 68 ? 5.407 -6.114 -16.149 1.00 84.75 68 LEU A C 1
ATOM 577 O O . LEU A 1 68 ? 4.459 -6.699 -15.628 1.00 84.75 68 LEU A O 1
ATOM 581 N N . SER A 1 69 ? 6.602 -6.697 -16.301 1.00 84.31 69 SER A N 1
ATOM 582 C CA . SER A 1 69 ? 6.859 -8.070 -15.846 1.00 84.31 69 SER A CA 1
ATOM 583 C C . SER A 1 69 ? 6.684 -8.202 -14.328 1.00 84.31 69 SER A C 1
ATOM 585 O O . SER A 1 69 ? 6.036 -9.139 -13.860 1.00 84.31 69 SER A O 1
ATOM 587 N N . SER A 1 70 ? 7.157 -7.207 -13.570 1.00 85.88 70 SER A N 1
ATOM 588 C CA . SER A 1 70 ? 7.047 -7.152 -12.113 1.00 85.88 70 SER A CA 1
ATOM 589 C C . SER A 1 70 ? 5.596 -7.044 -11.636 1.00 85.88 70 SER A C 1
ATOM 591 O O . SER A 1 70 ? 5.262 -7.602 -10.601 1.00 85.88 70 SER A O 1
ATOM 593 N N . CYS A 1 71 ? 4.693 -6.411 -12.394 1.00 83.31 71 CYS A N 1
ATOM 594 C CA . CYS A 1 71 ? 3.260 -6.392 -12.069 1.00 83.31 71 CYS A CA 1
ATOM 595 C C . CYS A 1 71 ? 2.507 -7.647 -12.552 1.00 83.31 71 CYS A C 1
ATOM 597 O O . CYS A 1 71 ? 1.587 -8.127 -11.880 1.00 83.31 71 CYS A O 1
ATOM 599 N N . MET A 1 72 ? 2.873 -8.201 -13.710 1.00 84.94 72 MET A N 1
ATOM 600 C CA . MET A 1 72 ? 2.161 -9.331 -14.324 1.00 84.94 72 MET A CA 1
ATOM 601 C C . MET A 1 72 ? 2.476 -10.670 -13.643 1.00 84.94 72 MET A C 1
ATOM 603 O O . MET A 1 72 ? 1.582 -11.494 -13.452 1.00 84.94 72 MET A O 1
ATOM 607 N N . ILE A 1 73 ? 3.723 -10.897 -13.219 1.00 85.69 73 ILE A N 1
ATOM 608 C CA . ILE A 1 73 ? 4.130 -12.164 -12.588 1.00 85.69 73 ILE A CA 1
ATOM 609 C C . ILE A 1 73 ? 3.417 -12.388 -11.237 1.00 85.69 73 ILE A C 1
ATOM 611 O O . ILE A 1 73 ? 2.841 -13.465 -11.045 1.00 85.69 73 ILE A O 1
ATOM 615 N N . PRO A 1 74 ? 3.351 -11.409 -10.311 1.00 84.50 74 PRO A N 1
ATOM 616 C CA . PRO A 1 74 ? 2.657 -11.581 -9.038 1.00 84.50 74 PRO A CA 1
ATOM 617 C C . PRO A 1 74 ? 1.146 -11.696 -9.207 1.00 84.50 74 PRO A C 1
ATOM 619 O O . PRO A 1 74 ? 0.517 -12.473 -8.495 1.00 84.50 74 PRO A O 1
ATOM 622 N N . THR A 1 75 ? 0.541 -10.967 -10.149 1.00 83.19 75 THR A N 1
ATOM 623 C CA . THR A 1 75 ? -0.909 -11.052 -10.385 1.00 83.19 75 THR A CA 1
ATOM 624 C C . THR A 1 75 ? -1.304 -12.414 -10.945 1.00 83.19 75 THR A C 1
ATOM 626 O O . THR A 1 75 ? -2.278 -13.000 -10.467 1.00 83.19 75 THR A O 1
ATOM 629 N N . LEU A 1 76 ? -0.515 -12.977 -11.865 1.00 88.12 76 LEU A N 1
ATOM 630 C CA . LEU A 1 76 ? -0.691 -14.349 -12.341 1.00 88.12 76 LEU A CA 1
ATOM 631 C C . LEU A 1 76 ? -0.463 -15.373 -11.225 1.00 88.12 76 LEU A C 1
ATOM 633 O O . LEU A 1 76 ? -1.270 -16.290 -11.077 1.00 88.12 76 LEU A O 1
ATOM 637 N N . ALA A 1 77 ? 0.570 -15.206 -10.396 1.00 88.25 77 ALA A N 1
ATOM 638 C CA . ALA A 1 77 ? 0.812 -16.083 -9.251 1.00 88.25 77 ALA A CA 1
ATOM 639 C C . ALA A 1 77 ? -0.360 -16.051 -8.254 1.00 88.25 77 ALA A C 1
ATOM 641 O O . ALA A 1 77 ? -0.869 -17.101 -7.862 1.00 88.25 77 ALA A O 1
ATOM 642 N N . ILE A 1 78 ? -0.860 -14.859 -7.910 1.00 86.56 78 ILE A N 1
ATOM 643 C CA . ILE A 1 78 ? -2.047 -14.682 -7.064 1.00 86.56 78 ILE A CA 1
ATOM 644 C C . ILE A 1 78 ? -3.275 -15.302 -7.731 1.00 86.56 78 ILE A C 1
ATOM 646 O O . ILE A 1 78 ? -4.062 -15.952 -7.049 1.00 86.56 78 ILE A O 1
ATOM 650 N N . PHE A 1 79 ? -3.456 -15.142 -9.042 1.00 88.50 79 PHE A N 1
ATOM 651 C CA . PHE A 1 79 ? -4.562 -15.753 -9.776 1.00 88.50 79 PHE A CA 1
ATOM 652 C C . PHE A 1 79 ? -4.501 -17.283 -9.724 1.00 88.50 79 PHE A C 1
ATOM 654 O O . PHE A 1 79 ? -5.511 -17.924 -9.432 1.00 88.50 79 PHE A O 1
ATOM 661 N N . TYR A 1 80 ? -3.324 -17.877 -9.925 1.00 88.50 80 TYR A N 1
ATOM 662 C CA . TYR A 1 80 ? -3.112 -19.319 -9.802 1.00 88.50 80 TYR A CA 1
ATOM 663 C C . TYR A 1 80 ? -3.364 -19.817 -8.378 1.00 88.50 80 TYR A C 1
ATOM 665 O O . TYR A 1 80 ? -4.068 -20.811 -8.193 1.00 88.50 80 TYR A O 1
ATOM 673 N N . ILE A 1 81 ? -2.855 -19.103 -7.370 1.00 84.94 81 ILE A N 1
ATOM 674 C CA . ILE A 1 81 ? -3.098 -19.407 -5.957 1.00 84.94 81 ILE A CA 1
ATOM 675 C C . ILE A 1 81 ? -4.594 -19.312 -5.653 1.00 84.94 81 ILE A C 1
ATOM 677 O O . ILE A 1 81 ? -5.158 -20.248 -5.097 1.00 84.94 81 ILE A O 1
ATOM 681 N N . ARG A 1 82 ? -5.273 -18.243 -6.083 1.00 83.00 82 ARG A N 1
ATOM 682 C CA . ARG A 1 82 ? -6.723 -18.084 -5.923 1.00 83.00 82 ARG A CA 1
ATOM 683 C C . ARG A 1 82 ? -7.479 -19.202 -6.614 1.00 83.00 82 ARG A C 1
ATOM 685 O O . ARG A 1 82 ? -8.348 -19.776 -5.986 1.00 83.00 82 ARG A O 1
ATOM 692 N N . LYS A 1 83 ? -7.147 -19.568 -7.854 1.00 84.25 83 LYS A N 1
ATOM 693 C CA . LYS A 1 83 ? -7.795 -20.679 -8.569 1.00 84.25 83 LYS A CA 1
ATOM 694 C C . LYS A 1 83 ? -7.616 -22.006 -7.827 1.00 84.25 83 LYS A C 1
ATOM 696 O O . LYS A 1 83 ? -8.564 -22.780 -7.733 1.00 84.25 83 LYS A O 1
ATOM 701 N N . LYS A 1 84 ? -6.430 -22.244 -7.261 1.00 82.94 84 LYS A N 1
ATOM 702 C CA . LYS A 1 84 ? -6.131 -23.427 -6.443 1.00 82.94 84 LYS A CA 1
ATOM 703 C C . LYS A 1 84 ? -6.888 -23.415 -5.107 1.00 82.94 84 LYS A C 1
ATOM 705 O O . LYS A 1 84 ? -7.397 -24.454 -4.702 1.00 82.94 84 LYS A O 1
ATOM 710 N N . LEU A 1 85 ? -7.009 -22.252 -4.463 1.00 76.25 85 LEU A N 1
ATOM 711 C CA . LEU A 1 85 ? -7.698 -22.060 -3.178 1.00 76.25 85 LEU A CA 1
ATOM 712 C C . LEU A 1 85 ? -9.223 -21.902 -3.301 1.00 76.25 85 LEU A C 1
ATOM 714 O O . LEU A 1 85 ? -9.935 -22.135 -2.332 1.00 76.25 85 LEU A O 1
ATOM 718 N N . ARG A 1 86 ? -9.756 -21.543 -4.478 1.00 56.06 86 ARG A N 1
ATOM 719 C CA . ARG A 1 86 ? -11.203 -21.383 -4.735 1.00 56.06 86 ARG A CA 1
ATOM 720 C C . ARG A 1 86 ? -11.955 -22.715 -4.747 1.00 56.06 86 ARG A C 1
ATOM 722 O O . ARG A 1 86 ? -13.175 -22.707 -4.765 1.00 56.06 86 ARG A O 1
ATOM 729 N N . LYS A 1 87 ? -11.248 -23.845 -4.638 1.00 54.16 87 LYS A N 1
ATOM 730 C CA . LYS A 1 87 ? -11.812 -25.126 -4.182 1.00 54.16 87 LYS A CA 1
ATOM 731 C C . LYS A 1 87 ? -12.152 -25.132 -2.678 1.00 54.16 87 LYS A C 1
ATOM 733 O O . LYS A 1 87 ? -12.266 -26.200 -2.087 1.00 54.16 87 LYS A O 1
ATOM 738 N N . SER A 1 88 ? -12.292 -23.969 -2.041 1.00 53.16 88 SER A N 1
ATOM 739 C CA . SER A 1 88 ? -12.893 -23.900 -0.715 1.00 53.16 88 SER A CA 1
ATOM 740 C C . SER A 1 88 ? -14.367 -24.294 -0.846 1.00 53.16 88 SER A C 1
ATOM 742 O O . SER A 1 88 ? -15.042 -23.741 -1.717 1.00 53.16 88 SER A O 1
ATOM 744 N N . PRO A 1 89 ? -14.862 -25.241 -0.034 1.00 59.44 89 PRO A N 1
ATOM 745 C CA . PRO A 1 89 ? -16.251 -25.678 -0.089 1.00 59.44 89 PRO A CA 1
ATOM 746 C C . PRO A 1 89 ? -17.184 -24.478 0.100 1.00 59.44 89 PRO A C 1
ATOM 748 O O . PRO A 1 89 ? -16.876 -23.580 0.889 1.00 59.44 89 PRO A O 1
ATOM 751 N N . GLU A 1 90 ? -18.292 -24.449 -0.643 1.00 56.22 90 GLU A N 1
ATOM 752 C CA . GLU A 1 90 ? -19.361 -23.469 -0.448 1.00 56.22 90 GLU A CA 1
ATOM 753 C C . GLU A 1 90 ? -19.829 -23.556 1.005 1.00 56.22 90 GLU A C 1
ATOM 755 O O . GLU A 1 90 ? -20.375 -24.564 1.450 1.00 56.22 90 GLU A O 1
ATOM 760 N N . ILE A 1 91 ? -19.522 -22.517 1.778 1.00 56.94 91 ILE A N 1
ATOM 761 C CA . ILE A 1 91 ? -19.923 -22.424 3.174 1.00 56.94 91 ILE A CA 1
ATOM 762 C C . ILE A 1 91 ? -21.383 -21.950 3.146 1.00 56.94 91 ILE A C 1
ATOM 764 O O . ILE A 1 91 ? -21.617 -20.835 2.674 1.00 56.94 91 ILE A O 1
ATOM 768 N N . PRO A 1 92 ? -22.363 -22.752 3.603 1.00 62.72 92 PRO A N 1
ATOM 769 C CA . PRO A 1 92 ? -23.756 -22.321 3.648 1.00 62.72 92 PRO A CA 1
ATOM 770 C C . PRO A 1 92 ? -23.883 -21.025 4.458 1.00 62.72 92 PRO A C 1
ATOM 772 O O . PRO A 1 92 ? -23.214 -20.846 5.477 1.00 62.72 92 PRO A O 1
ATOM 775 N N . TYR A 1 93 ? -24.724 -20.108 3.975 1.00 57.16 93 TYR A N 1
ATOM 776 C CA . TYR A 1 93 ? -24.877 -18.739 4.488 1.00 57.16 93 TYR A CA 1
ATOM 777 C C . TYR A 1 93 ? -25.327 -18.682 5.966 1.00 57.16 93 TYR A C 1
ATOM 779 O O . TYR A 1 93 ? -25.095 -17.679 6.633 1.00 57.16 93 TYR A O 1
ATOM 787 N N . GLU A 1 94 ? -25.869 -19.780 6.504 1.00 60.31 94 GLU A N 1
ATOM 788 C CA . GLU A 1 94 ? -26.286 -19.939 7.909 1.00 60.31 94 GLU A CA 1
ATOM 789 C C . GLU A 1 94 ? -25.270 -20.700 8.782 1.00 60.31 94 GLU A C 1
ATOM 791 O O . GLU A 1 94 ? -25.612 -21.281 9.811 1.00 60.31 94 GLU A O 1
ATOM 796 N N . ASN A 1 95 ? -23.994 -20.750 8.392 1.00 69.50 95 ASN A N 1
ATOM 797 C CA . ASN A 1 95 ? -22.994 -21.394 9.236 1.00 69.50 95 ASN A CA 1
ATOM 798 C C . ASN A 1 95 ? -22.656 -20.523 10.450 1.00 69.50 95 ASN A C 1
ATOM 800 O O . ASN A 1 95 ? -22.158 -19.405 10.307 1.00 69.50 95 ASN A O 1
ATOM 804 N N . ILE A 1 96 ? -22.783 -21.106 11.645 1.00 78.56 96 ILE A N 1
ATOM 805 C CA . ILE A 1 96 ? -22.359 -20.540 12.940 1.00 78.56 96 ILE A CA 1
ATOM 806 C C . ILE A 1 96 ? -20.930 -19.976 12.874 1.00 78.56 96 ILE A C 1
ATOM 808 O O . ILE A 1 96 ? -20.605 -19.004 13.546 1.00 78.56 96 ILE A O 1
ATOM 812 N N . LEU A 1 97 ? -20.064 -20.539 12.026 1.00 74.94 97 LEU A N 1
ATOM 813 C CA . LEU A 1 97 ? -18.708 -20.035 11.795 1.00 74.94 97 LEU A CA 1
ATOM 814 C C . LEU A 1 97 ? -18.681 -18.626 11.186 1.00 74.94 97 LEU A C 1
ATOM 816 O O . LEU A 1 97 ? -17.820 -17.831 11.552 1.00 74.94 97 LEU A O 1
ATOM 820 N N . VAL A 1 98 ? -19.603 -18.293 10.281 1.00 72.88 98 VAL A N 1
ATOM 821 C CA . VAL A 1 98 ? -19.698 -16.958 9.671 1.00 72.88 98 VAL A CA 1
ATOM 822 C C . VAL A 1 98 ? -20.174 -15.944 10.705 1.00 72.88 98 VAL A C 1
ATOM 824 O O . VAL A 1 98 ? -19.569 -14.878 10.834 1.00 72.88 98 VAL A O 1
ATOM 827 N N . GLU A 1 99 ? -21.188 -16.291 11.497 1.00 77.44 99 GLU A N 1
ATOM 828 C CA . GLU A 1 99 ? -21.658 -15.451 12.602 1.00 77.44 99 GLU A CA 1
ATOM 829 C C . GLU A 1 99 ? -20.593 -15.286 13.688 1.00 77.44 99 GLU A C 1
ATOM 831 O O . GLU A 1 99 ? -20.346 -14.174 14.151 1.00 77.44 99 GLU A O 1
ATOM 836 N N . TYR A 1 100 ? -19.879 -16.359 14.029 1.00 80.94 100 TYR A N 1
ATOM 837 C CA . TYR A 1 100 ? -18.749 -16.325 14.952 1.00 80.94 100 TYR A CA 1
ATOM 838 C C . TYR A 1 100 ? -17.623 -15.421 14.433 1.00 80.94 100 TYR A C 1
ATOM 840 O O . TYR A 1 100 ? -17.066 -14.620 15.185 1.00 80.94 100 TYR A O 1
ATOM 848 N N . VAL A 1 101 ? -17.297 -15.494 13.138 1.00 79.50 101 VAL A N 1
ATOM 849 C CA . VAL A 1 101 ? -16.310 -14.606 12.506 1.00 79.50 101 VAL A CA 1
ATOM 850 C C . VAL A 1 101 ? -16.794 -13.156 12.505 1.00 79.50 101 VAL A C 1
ATOM 852 O O . VAL A 1 101 ? -15.990 -12.263 12.772 1.00 79.50 101 VAL A O 1
ATOM 855 N N . LYS A 1 102 ? -18.083 -12.902 12.252 1.00 74.81 102 LYS A N 1
ATOM 856 C CA . LYS A 1 102 ? -18.678 -11.559 12.309 1.00 74.81 102 LYS A CA 1
ATOM 857 C C . LYS A 1 102 ? -18.606 -10.986 13.728 1.00 74.81 102 LYS A C 1
ATOM 859 O O . LYS A 1 102 ? -18.008 -9.934 13.918 1.00 74.81 102 LYS A O 1
ATOM 864 N N . ALA A 1 103 ? -19.047 -11.744 14.729 1.00 74.56 103 ALA A N 1
ATOM 865 C CA . ALA A 1 103 ? -18.965 -11.360 16.137 1.00 74.56 103 ALA A CA 1
ATOM 866 C C . ALA A 1 103 ? -17.515 -11.128 16.601 1.00 74.56 103 ALA A C 1
ATOM 868 O O . ALA A 1 103 ? -17.233 -10.233 17.401 1.00 74.56 103 ALA A O 1
ATOM 869 N N . ARG A 1 104 ? -16.557 -11.908 16.084 1.00 77.50 104 ARG A N 1
ATOM 870 C CA . ARG A 1 104 ? -15.132 -11.715 16.375 1.00 77.50 104 ARG A CA 1
ATOM 871 C C . ARG A 1 104 ? -14.573 -10.457 15.711 1.00 77.50 104 ARG A C 1
ATOM 873 O O . ARG A 1 104 ? -13.768 -9.771 16.335 1.00 77.50 104 ARG A O 1
ATOM 880 N N . LYS A 1 105 ? -15.000 -10.133 14.488 1.00 70.25 105 LYS A N 1
ATOM 881 C CA . LYS A 1 105 ? -14.640 -8.876 13.813 1.00 70.25 105 LYS A CA 1
ATOM 882 C C . LYS A 1 105 ? -15.202 -7.663 14.548 1.00 70.25 105 LYS A C 1
ATOM 884 O O . LYS A 1 105 ? -14.458 -6.707 14.729 1.00 70.25 105 LYS A O 1
ATOM 889 N N . ASP A 1 106 ? -16.432 -7.735 15.049 1.00 68.56 106 ASP A N 1
ATOM 890 C CA . ASP A 1 106 ? -17.055 -6.640 15.805 1.00 68.56 106 ASP A CA 1
ATOM 891 C C . ASP A 1 106 ? -16.309 -6.352 17.120 1.00 68.56 106 ASP A C 1
ATOM 893 O O . ASP A 1 106 ? -16.112 -5.194 17.486 1.00 68.56 106 ASP A O 1
ATOM 897 N N . LYS A 1 107 ? -15.783 -7.389 17.792 1.00 72.56 107 LYS A N 1
ATOM 898 C CA . LYS A 1 107 ? -14.897 -7.208 18.958 1.00 72.56 107 LYS A CA 1
ATOM 899 C C . LYS A 1 107 ? -13.552 -6.567 18.605 1.00 72.56 107 LYS A C 1
ATOM 901 O O . LYS A 1 107 ? -13.000 -5.835 19.422 1.00 72.56 107 LYS A O 1
ATOM 906 N N . VAL A 1 108 ? -13.007 -6.853 17.422 1.00 74.81 108 VAL A N 1
ATOM 907 C CA . VAL A 1 108 ? -11.712 -6.311 16.976 1.00 74.81 108 VAL A CA 1
ATOM 908 C C . VAL A 1 108 ? -11.859 -4.872 16.467 1.00 74.81 108 VAL A C 1
ATOM 910 O O . VAL A 1 108 ? -11.036 -4.026 16.799 1.00 74.81 108 VAL A O 1
ATOM 913 N N . CYS A 1 109 ? -12.916 -4.558 15.715 1.00 75.12 109 CYS A N 1
ATOM 914 C CA . CYS A 1 109 ? -13.163 -3.237 15.130 1.00 75.12 109 CYS A CA 1
ATOM 915 C C . CYS A 1 109 ? -14.050 -2.346 16.024 1.00 75.12 109 CYS A C 1
ATOM 917 O O . CYS A 1 109 ? -14.991 -1.724 15.535 1.00 75.12 109 CYS A O 1
ATOM 919 N N . SER A 1 110 ? -13.769 -2.274 17.330 1.00 77.88 110 SER A N 1
ATOM 920 C CA . SER A 1 110 ? -14.540 -1.412 18.243 1.00 77.88 110 SER A CA 1
ATOM 921 C C . SER A 1 110 ? -14.413 0.076 17.879 1.00 77.88 110 SER A C 1
ATOM 923 O O . SER A 1 110 ? -13.392 0.488 17.318 1.00 77.88 110 SER A O 1
ATOM 925 N N . LEU A 1 111 ? -15.409 0.882 18.258 1.00 80.44 111 LEU A N 1
ATOM 926 C CA . LEU A 1 111 ? -15.339 2.345 18.182 1.00 80.44 111 LEU A CA 1
ATOM 927 C C . LEU A 1 111 ? -14.156 2.876 19.008 1.00 80.44 111 LEU A C 1
ATOM 929 O O . LEU A 1 111 ? -13.833 2.345 20.084 1.00 80.44 111 LEU A O 1
ATOM 933 N N . ILE A 1 112 ? -13.472 3.882 18.464 1.00 81.81 112 ILE A N 1
ATOM 934 C CA . ILE A 1 112 ? -12.331 4.525 19.111 1.00 81.81 112 ILE A CA 1
ATOM 935 C C . ILE A 1 112 ? -12.832 5.674 19.984 1.00 81.81 112 ILE A C 1
ATOM 937 O O . ILE A 1 112 ? -13.615 6.505 19.544 1.00 81.81 112 ILE A O 1
ATOM 941 N N . GLU A 1 113 ? -12.323 5.734 21.210 1.00 79.12 113 GLU A N 1
ATOM 942 C CA . GLU A 1 113 ? -12.430 6.909 22.072 1.00 79.12 113 GLU A CA 1
ATOM 943 C C . GLU A 1 113 ? -11.026 7.488 22.258 1.00 79.12 113 GLU A C 1
ATOM 945 O O . GLU A 1 113 ? -10.106 6.781 22.693 1.00 79.12 113 GLU A O 1
ATOM 950 N N . TYR A 1 114 ? -10.844 8.761 21.911 1.00 79.00 114 TYR A N 1
ATOM 951 C CA . TYR A 1 114 ? -9.581 9.463 22.121 1.00 79.00 114 TYR A CA 1
ATOM 952 C C . TYR A 1 114 ? -9.525 9.994 23.550 1.00 79.00 114 TYR A C 1
ATOM 954 O O . TYR A 1 114 ? -10.407 10.731 23.984 1.00 79.00 114 TYR A O 1
ATOM 962 N N . VAL A 1 115 ? -8.489 9.594 24.281 1.00 80.19 115 VAL A N 1
ATOM 963 C CA . VAL A 1 115 ? -8.250 9.996 25.671 1.00 80.19 115 VAL A CA 1
ATOM 964 C C . VAL A 1 115 ? -6.930 10.751 25.726 1.00 80.19 115 VAL A C 1
ATOM 966 O O . VAL A 1 115 ? -5.995 10.396 25.003 1.00 80.19 115 VAL A O 1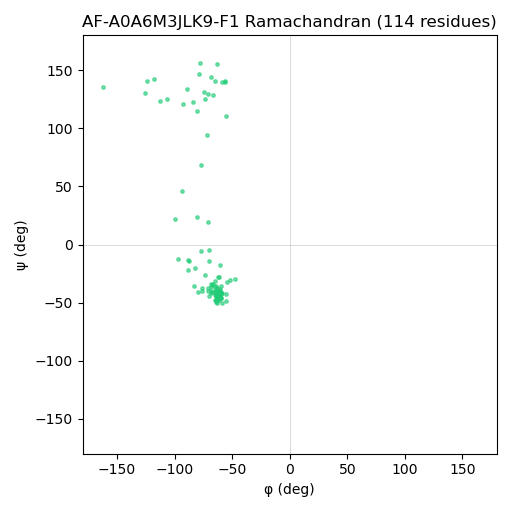
ATOM 969 N N . ASP A 1 116 ? -6.860 11.783 26.557 1.00 72.06 116 ASP A N 1
ATOM 970 C CA . ASP A 1 116 ? -5.656 12.602 26.727 1.00 72.06 116 ASP A CA 1
ATOM 971 C C . ASP A 1 116 ? -4.466 11.800 27.296 1.00 72.06 116 ASP A C 1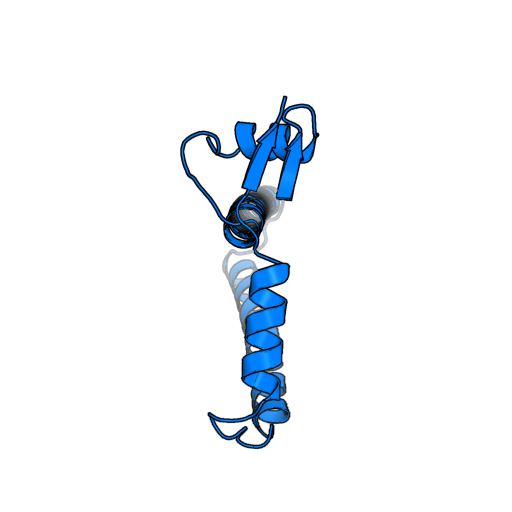
ATOM 973 O O . ASP A 1 116 ? -4.651 11.011 28.257 1.00 72.06 116 ASP A O 1
#